Protein AF-A0A9N9NMY7-F1 (afdb_monomer_lite)

pLDDT: mean 80.77, std 15.91, range [33.56, 96.88]

Sequence (101 aa):
MQGYESTSEPDRFPREEFSFLPHVVQLLDKVSSGKNEVEIKNLTKKLKEKFQRCHQILQELPGADLSREEQEELLRTEKELLEQKRAARRKYSELPIMQSE

Organism: NCBI:txid1433469

Radius of gyration: 25.62 Å; chains: 1; bounding box: 66×28×58 Å

Foldseek 3Di:
DDPPPPPPPPPDLPVVLVPCVVLVVVLVVVVVVVPPPVVNVVSVVVSVVSVVVVVVSCVPPPCSVPDPVRVVVVVVVVVVVVVVVVVVVVVVCPDVVNVDD

InterPro domains:
  IPR011425 Mediator of RNA polymerase II transcription subunit 9 [PF07544] (19-94)
  IPR037212 Mediator complex, subunit Med7/Med21-like [SSF140718] (30-88)

Secondary structure (DSSP, 8-state):
--------------GGGG--HHHHHHHHHHHHHT--HHHHHHHHHHHHHHHHHHHHHHHHSTTTTS-HHHHHHHHHHHHHHHHHHHHHHHHHHTSHHHH--

Structure (mmCIF, N/CA/C/O backbone):
data_AF-A0A9N9NMY7-F1
#
_entry.id   AF-A0A9N9NMY7-F1
#
loop_
_atom_site.group_PDB
_atom_site.id
_atom_site.type_symbol
_atom_site.label_atom_id
_atom_site.label_alt_id
_atom_site.label_comp_id
_atom_site.label_asym_id
_atom_site.label_entity_id
_atom_site.label_seq_id
_atom_site.pdbx_PDB_ins_code
_atom_site.Cartn_x
_atom_site.Cartn_y
_atom_site.Cartn_z
_atom_site.occupancy
_atom_site.B_iso_or_equiv
_atom_site.auth_seq_id
_atom_site.auth_comp_id
_atom_site.auth_asym_id
_atom_site.auth_atom_id
_atom_site.pdbx_PDB_model_num
ATOM 1 N N . MET A 1 1 ? 21.865 -19.450 -19.948 1.00 36.62 1 MET A N 1
ATOM 2 C CA . MET A 1 1 ? 21.978 -18.414 -18.903 1.00 36.62 1 MET A CA 1
ATOM 3 C C . MET A 1 1 ? 20.649 -18.330 -18.183 1.00 36.62 1 MET A C 1
ATOM 5 O O . MET A 1 1 ? 19.634 -18.162 -18.845 1.00 36.62 1 MET A O 1
ATOM 9 N N . GLN A 1 2 ? 20.664 -18.547 -16.871 1.00 33.56 2 GLN A N 1
ATOM 10 C CA . GLN A 1 2 ? 19.488 -18.512 -16.005 1.00 33.56 2 GLN A CA 1
ATOM 11 C C . GLN A 1 2 ? 18.858 -17.117 -16.036 1.00 33.56 2 GLN A C 1
ATOM 13 O O . GLN A 1 2 ? 19.504 -16.131 -15.683 1.00 33.56 2 GLN A O 1
ATOM 18 N N . GLY A 1 3 ? 17.612 -17.043 -16.503 1.00 37.50 3 GLY A N 1
ATOM 19 C CA . GLY A 1 3 ? 16.773 -15.872 -16.314 1.00 37.50 3 GLY A CA 1
ATOM 20 C C . GLY A 1 3 ? 16.454 -15.756 -14.832 1.00 37.50 3 GLY A C 1
ATOM 21 O O . GLY A 1 3 ? 15.827 -16.643 -14.264 1.00 37.50 3 GLY A O 1
ATOM 22 N N . TYR A 1 4 ? 16.910 -14.678 -14.203 1.00 41.50 4 TYR A N 1
ATOM 23 C CA . TYR A 1 4 ? 16.400 -14.264 -12.903 1.00 41.50 4 TYR A CA 1
ATOM 24 C C . TYR A 1 4 ? 15.007 -13.667 -13.129 1.00 41.50 4 TYR A C 1
ATOM 26 O O . TYR A 1 4 ? 14.831 -12.450 -13.153 1.00 41.50 4 TYR A O 1
ATOM 34 N N . GLU A 1 5 ? 14.017 -14.523 -13.371 1.00 39.34 5 GLU A N 1
ATOM 35 C CA . GLU A 1 5 ? 12.631 -14.169 -13.093 1.00 39.34 5 GLU A CA 1
ATOM 36 C C . GLU A 1 5 ? 12.520 -14.095 -11.571 1.00 39.34 5 GLU A C 1
ATOM 38 O O . GLU A 1 5 ? 12.296 -15.097 -10.895 1.00 39.34 5 GLU A O 1
ATOM 43 N N . SER A 1 6 ? 12.749 -12.904 -11.010 1.00 38.97 6 SER A N 1
ATOM 44 C CA . SER A 1 6 ? 12.244 -12.593 -9.678 1.00 38.97 6 SER A CA 1
ATOM 45 C C . SER A 1 6 ? 10.726 -12.695 -9.751 1.00 38.97 6 SER A C 1
ATOM 47 O O . SER A 1 6 ? 10.038 -11.727 -10.064 1.00 38.97 6 SER A O 1
ATOM 49 N N . THR A 1 7 ? 10.191 -13.879 -9.469 1.00 38.91 7 THR A N 1
ATOM 50 C CA . THR A 1 7 ? 8.799 -14.075 -9.072 1.00 38.91 7 THR A CA 1
ATOM 51 C C . THR A 1 7 ? 8.632 -13.508 -7.662 1.00 38.91 7 THR A C 1
ATOM 53 O O . THR A 1 7 ? 8.364 -14.232 -6.708 1.00 38.91 7 THR A O 1
ATOM 56 N N . SER A 1 8 ? 8.880 -12.211 -7.490 1.00 43.59 8 SER A N 1
ATOM 57 C CA . SER A 1 8 ? 8.375 -11.484 -6.337 1.00 43.59 8 SER A CA 1
ATOM 58 C C . SER A 1 8 ? 6.884 -11.341 -6.589 1.00 43.59 8 SER A C 1
ATOM 60 O O . SER A 1 8 ? 6.484 -10.572 -7.466 1.00 43.59 8 SER A O 1
ATOM 62 N N . GLU A 1 9 ? 6.076 -12.150 -5.898 1.00 46.25 9 GLU A N 1
ATOM 63 C CA . GLU A 1 9 ? 4.633 -11.932 -5.821 1.00 46.25 9 GLU A CA 1
ATOM 64 C C . GLU A 1 9 ? 4.396 -10.430 -5.609 1.00 46.25 9 GLU A C 1
ATOM 66 O O . GLU A 1 9 ? 5.064 -9.839 -4.754 1.00 46.25 9 GLU A O 1
ATOM 71 N N . PRO A 1 10 ? 3.536 -9.777 -6.414 1.00 50.66 10 PRO A N 1
ATOM 72 C CA . PRO A 1 10 ? 3.278 -8.361 -6.232 1.00 50.66 10 PRO A CA 1
ATOM 73 C C . PRO A 1 10 ? 2.772 -8.190 -4.808 1.00 50.66 10 PRO A C 1
ATOM 75 O O . PRO A 1 10 ? 1.794 -8.840 -4.435 1.00 50.66 10 PRO A O 1
ATOM 78 N N . ASP A 1 11 ? 3.480 -7.368 -4.037 1.00 56.59 11 ASP A N 1
ATOM 79 C CA . ASP A 1 11 ? 3.189 -7.023 -2.652 1.00 56.59 11 ASP A CA 1
ATOM 80 C C . ASP A 1 11 ? 1.682 -6.760 -2.517 1.00 56.59 11 ASP A C 1
ATOM 82 O O . ASP A 1 11 ? 1.133 -5.774 -3.027 1.00 56.59 11 ASP A O 1
ATOM 86 N N . ARG A 1 12 ? 0.951 -7.770 -2.033 1.00 65.88 12 ARG A N 1
ATOM 87 C CA . ARG A 1 12 ? -0.486 -7.864 -2.292 1.00 65.88 12 ARG A CA 1
ATOM 88 C C . ARG A 1 12 ? -1.174 -6.889 -1.357 1.00 65.88 12 ARG A C 1
ATOM 90 O O . ARG A 1 12 ? -1.207 -7.125 -0.155 1.00 65.88 12 ARG A O 1
ATOM 97 N N . PHE A 1 13 ? -1.761 -5.831 -1.921 1.00 75.19 13 PHE A N 1
ATOM 98 C CA . PHE A 1 13 ? -2.468 -4.798 -1.160 1.00 75.19 13 PHE A CA 1
ATOM 99 C C . PHE A 1 13 ? -3.368 -5.417 -0.066 1.00 75.19 13 PHE A C 1
ATOM 101 O O . PHE A 1 13 ? -4.285 -6.187 -0.400 1.00 75.19 13 PHE A O 1
ATOM 108 N N . PRO A 1 14 ? -3.131 -5.111 1.225 1.00 77.56 14 PRO A N 1
ATOM 109 C CA . PRO A 1 14 ? -3.750 -5.817 2.343 1.00 77.56 14 PRO A CA 1
ATOM 110 C C . PRO A 1 14 ? -5.194 -5.341 2.573 1.00 77.56 14 PRO A C 1
ATOM 112 O O . PRO A 1 14 ? -5.487 -4.611 3.518 1.00 77.56 14 PRO A O 1
ATOM 115 N N . ARG A 1 15 ? -6.129 -5.777 1.714 1.00 78.44 15 ARG A N 1
ATOM 116 C CA . ARG A 1 15 ? -7.563 -5.404 1.777 1.00 78.44 15 ARG A CA 1
ATOM 117 C C . ARG A 1 15 ? -8.205 -5.694 3.132 1.00 78.44 15 ARG A C 1
ATOM 119 O O . ARG A 1 15 ? -9.088 -4.953 3.553 1.00 78.44 15 ARG A O 1
ATOM 126 N N . GLU A 1 16 ? -7.746 -6.738 3.816 1.00 81.12 16 GLU A N 1
ATOM 127 C CA . GLU A 1 16 ? -8.271 -7.146 5.121 1.00 81.12 16 GLU A CA 1
ATOM 128 C C . GLU A 1 16 ? -8.069 -6.073 6.205 1.00 81.12 16 GLU A C 1
ATOM 130 O O . GLU A 1 16 ? -8.890 -5.955 7.120 1.00 81.12 16 GLU A O 1
ATOM 135 N N . GLU A 1 17 ? -7.035 -5.230 6.082 1.00 76.81 17 GLU A N 1
ATOM 136 C CA . GLU A 1 17 ? -6.793 -4.109 7.003 1.00 76.81 17 GLU A CA 1
ATOM 137 C C . GLU A 1 17 ? -7.885 -3.030 6.886 1.00 76.81 17 GLU A C 1
ATOM 139 O O . GLU A 1 17 ? -8.218 -2.390 7.883 1.00 76.81 17 GLU A O 1
ATOM 144 N N . PHE A 1 18 ? -8.533 -2.916 5.718 1.00 81.00 18 PHE A N 1
ATOM 145 C CA . PHE A 1 18 ? -9.605 -1.954 5.429 1.00 81.00 18 PHE A CA 1
ATOM 146 C C . PHE A 1 18 ? -11.007 -2.461 5.830 1.00 81.00 18 PHE A C 1
ATOM 148 O O . PHE A 1 18 ? -12.025 -1.842 5.509 1.00 81.00 18 PHE A O 1
ATOM 155 N N . SER A 1 19 ? -11.092 -3.581 6.558 1.00 84.81 19 SER A N 1
ATOM 156 C CA . SER A 1 19 ? -12.353 -4.117 7.084 1.00 84.81 19 SER A CA 1
ATOM 157 C C . SER A 1 19 ? -12.729 -3.486 8.440 1.00 84.81 19 SER A C 1
ATOM 159 O O . SER A 1 19 ? -12.288 -3.901 9.519 1.00 84.81 19 SER A O 1
ATOM 161 N N . PHE A 1 20 ? -13.587 -2.460 8.405 1.00 85.56 20 PHE A N 1
ATOM 162 C CA . PHE A 1 20 ? -13.981 -1.706 9.609 1.00 85.56 20 PHE A CA 1
ATOM 163 C C . PHE A 1 20 ? -15.362 -2.069 10.159 1.00 85.56 20 PHE A C 1
ATOM 165 O O . PHE A 1 20 ? -15.553 -2.052 11.374 1.00 85.56 20 PHE A O 1
ATOM 172 N N . LEU A 1 21 ? -16.314 -2.441 9.295 1.00 84.75 21 LEU A N 1
ATOM 173 C CA . LEU A 1 21 ? -17.716 -2.664 9.679 1.00 84.75 21 LEU A CA 1
ATOM 174 C C . LEU A 1 21 ? -17.897 -3.623 10.872 1.00 84.75 21 LEU A C 1
ATOM 176 O O . LEU A 1 21 ? -18.610 -3.248 11.802 1.00 84.75 21 LEU A O 1
ATOM 180 N N . PRO A 1 22 ? -17.216 -4.786 10.948 1.00 86.06 22 PRO A N 1
ATOM 181 C CA . PRO A 1 22 ? -17.363 -5.683 12.098 1.00 86.06 22 PRO A CA 1
ATOM 182 C C . PRO A 1 22 ? -16.927 -5.048 13.426 1.00 86.06 22 PRO A C 1
ATOM 184 O O . PRO A 1 22 ? -17.510 -5.329 14.469 1.00 86.06 22 PRO A O 1
ATOM 187 N N . HIS A 1 23 ? -15.921 -4.171 13.392 1.00 84.81 23 HIS A N 1
ATOM 188 C CA . HIS A 1 23 ? -15.386 -3.494 14.576 1.00 84.81 23 HIS A CA 1
ATOM 189 C C . HIS A 1 23 ? -16.331 -2.380 15.042 1.00 84.81 23 HIS A C 1
ATOM 191 O O . HIS A 1 23 ? -16.504 -2.177 16.241 1.00 84.81 23 HIS A O 1
ATOM 197 N N . VAL A 1 24 ? -16.973 -1.689 14.094 1.00 86.75 24 VAL A N 1
ATOM 198 C CA . VAL A 1 24 ? -17.987 -0.663 14.378 1.00 86.75 24 VAL A CA 1
ATOM 199 C C . VAL A 1 24 ? -19.243 -1.293 14.976 1.00 86.75 24 VAL A C 1
ATOM 201 O O . VAL A 1 24 ? -19.738 -0.796 15.981 1.00 86.75 24 VAL A O 1
ATOM 204 N N . VAL A 1 25 ? -19.721 -2.412 14.423 1.00 87.06 25 VAL A N 1
ATOM 205 C CA . VAL A 1 25 ? -20.884 -3.139 14.965 1.00 87.06 25 VAL A CA 1
ATOM 206 C C . VAL A 1 25 ? -20.618 -3.605 16.398 1.00 87.06 25 VAL A C 1
ATOM 208 O O . VAL A 1 25 ? -21.412 -3.316 17.286 1.00 87.06 25 VAL A O 1
ATOM 211 N N . GLN A 1 26 ? -19.452 -4.207 16.663 1.00 86.25 26 GLN A N 1
ATOM 212 C CA . GLN A 1 26 ? -19.059 -4.603 18.024 1.00 86.25 26 GLN A CA 1
ATOM 213 C C . GLN A 1 26 ? -19.011 -3.418 19.001 1.00 86.25 26 GLN A C 1
ATOM 215 O O . GLN A 1 26 ? -19.393 -3.555 20.163 1.00 86.25 26 GLN A O 1
ATOM 220 N N . LEU A 1 27 ? -18.547 -2.249 18.546 1.00 86.19 27 LEU A N 1
ATOM 221 C CA . LEU A 1 27 ? -18.545 -1.035 19.360 1.00 86.19 27 LEU A CA 1
ATOM 222 C C . LEU A 1 27 ? -19.977 -0.573 19.670 1.00 86.19 27 LEU A C 1
ATOM 224 O O . LEU A 1 27 ? -20.271 -0.264 20.822 1.00 86.19 27 LEU A O 1
ATOM 228 N N . LEU A 1 28 ? -20.863 -0.549 18.670 1.00 86.19 28 LEU A N 1
ATOM 229 C CA . LEU A 1 28 ? -22.266 -0.146 18.825 1.00 86.19 28 LEU A CA 1
ATOM 230 C C . LEU A 1 28 ? -23.035 -1.086 19.765 1.00 86.19 28 LEU A C 1
ATOM 232 O O . LEU A 1 28 ? -23.790 -0.613 20.616 1.00 86.19 28 LEU A O 1
ATOM 236 N N . ASP A 1 29 ? -22.790 -2.394 19.689 1.00 86.38 29 ASP A N 1
ATOM 237 C CA . ASP A 1 29 ? -23.372 -3.381 20.607 1.00 86.38 29 ASP A CA 1
ATOM 238 C C . ASP A 1 29 ? -22.908 -3.144 22.051 1.00 86.38 29 ASP A C 1
ATOM 240 O O . ASP A 1 29 ? -23.700 -3.169 22.995 1.00 86.38 29 ASP A O 1
ATOM 244 N N . LYS A 1 30 ? -21.624 -2.833 22.249 1.00 82.75 30 LYS A N 1
ATOM 245 C CA . LYS A 1 30 ? -21.084 -2.537 23.584 1.00 82.75 30 LYS A CA 1
ATOM 246 C C . LYS A 1 30 ? -21.613 -1.218 24.140 1.00 82.75 30 LYS A C 1
ATOM 248 O O . LYS A 1 30 ? -22.001 -1.176 25.307 1.00 82.75 30 LYS A O 1
ATOM 253 N N . VAL A 1 31 ? -21.701 -0.181 23.308 1.00 83.69 31 VAL A N 1
ATOM 254 C CA . VAL A 1 31 ? -22.285 1.119 23.674 1.00 83.69 31 VAL A CA 1
ATOM 255 C C . VAL A 1 31 ? -23.764 0.975 24.035 1.00 83.69 31 VAL A C 1
ATOM 257 O O . VAL A 1 31 ? -24.181 1.488 25.071 1.00 83.69 31 VAL A O 1
ATOM 260 N N . SER A 1 32 ? -24.546 0.237 23.241 1.00 83.56 32 SER A N 1
ATOM 261 C CA . SER A 1 32 ? -25.974 0.014 23.512 1.00 83.56 32 SER A CA 1
ATOM 262 C C . SER A 1 32 ? -26.219 -0.823 24.774 1.00 83.56 32 SER A C 1
ATOM 264 O O . SER A 1 32 ? -27.181 -0.572 25.496 1.00 83.56 32 SER A O 1
ATOM 266 N N . SER A 1 33 ? -25.317 -1.757 25.102 1.00 82.94 33 SER A N 1
ATOM 267 C CA . SER A 1 33 ? -25.385 -2.552 26.337 1.00 82.94 33 SER A CA 1
ATOM 268 C C . SER A 1 33 ? -25.050 -1.769 27.619 1.00 82.94 33 SER A C 1
ATOM 270 O O . SER A 1 33 ? -25.316 -2.258 28.720 1.00 82.94 33 SER A O 1
ATOM 272 N N . GLY A 1 34 ? -24.461 -0.568 27.499 1.00 67.56 34 GLY A N 1
ATOM 273 C CA . GLY A 1 34 ? -24.211 0.369 28.604 1.00 67.56 34 GLY A CA 1
ATOM 274 C C . GLY A 1 34 ? -23.248 -0.114 29.700 1.00 67.56 34 GLY A C 1
ATOM 275 O O . GLY A 1 34 ? -23.130 0.537 30.737 1.00 67.56 34 GLY A O 1
ATOM 276 N N . LYS A 1 35 ? -22.562 -1.249 29.511 1.00 68.69 35 LYS A N 1
ATOM 277 C CA . LYS A 1 35 ? -21.647 -1.853 30.495 1.00 68.69 35 LYS A CA 1
ATOM 278 C C . LYS A 1 35 ? -20.217 -1.881 29.942 1.00 68.69 35 LYS A C 1
ATOM 280 O O . LYS A 1 35 ? -20.017 -2.146 28.764 1.00 68.69 35 LYS A O 1
ATOM 285 N N . ASN A 1 36 ? -19.229 -1.640 30.811 1.00 76.25 36 ASN A N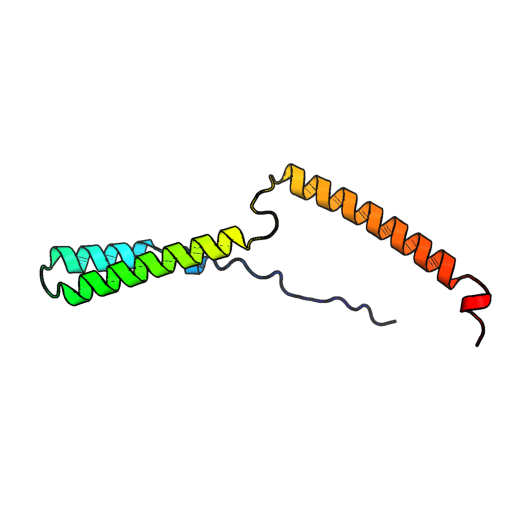 1
ATOM 286 C CA . ASN A 1 36 ? -17.786 -1.563 30.514 1.00 76.25 36 ASN A CA 1
ATOM 287 C C . ASN A 1 36 ? -17.323 -0.373 29.646 1.00 76.25 36 ASN A C 1
ATOM 289 O O . ASN A 1 36 ? -16.808 -0.538 28.541 1.00 76.25 36 ASN A O 1
ATOM 293 N N . GLU A 1 37 ? -17.356 0.837 30.210 1.00 82.94 37 GLU A N 1
ATOM 294 C CA . GLU A 1 37 ? -16.756 2.043 29.606 1.00 82.94 37 GLU A CA 1
ATOM 295 C C . GLU A 1 37 ? -15.272 1.854 29.217 1.00 82.94 37 GLU A C 1
ATOM 297 O O . GLU A 1 37 ? -14.813 2.348 28.187 1.00 82.94 37 GLU A O 1
ATOM 302 N N . VAL A 1 38 ? -14.521 1.080 30.008 1.00 85.94 38 VAL A N 1
ATOM 303 C CA . VAL A 1 38 ? -13.116 0.734 29.731 1.00 85.94 38 VAL A CA 1
ATOM 304 C C . VAL A 1 38 ? -12.981 -0.089 28.444 1.00 85.94 38 VAL A C 1
ATOM 306 O O . VAL A 1 38 ? -12.079 0.146 27.642 1.00 85.94 38 VAL A O 1
ATOM 309 N N . GLU A 1 39 ? -13.893 -1.034 28.213 1.00 84.75 39 GLU A N 1
ATOM 310 C CA . GLU A 1 39 ? -13.887 -1.888 27.022 1.00 84.75 39 GLU A CA 1
ATOM 31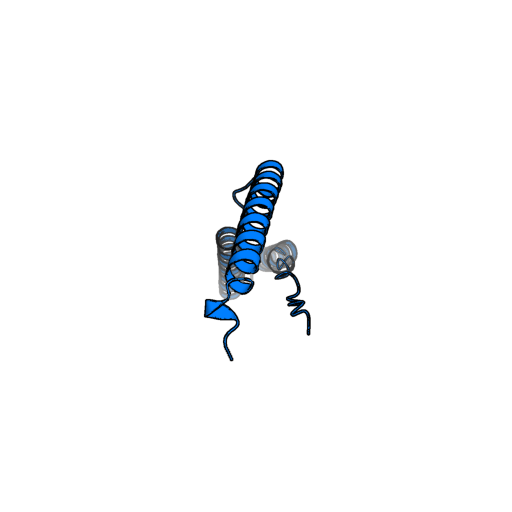1 C C . GLU A 1 39 ? -14.254 -1.081 25.768 1.00 84.75 39 GLU A C 1
ATOM 313 O O . GLU A 1 39 ? -13.586 -1.204 24.743 1.00 84.75 39 GLU A O 1
ATOM 318 N N . ILE A 1 40 ? -15.228 -0.171 25.878 1.00 85.81 40 ILE A N 1
ATOM 319 C CA . ILE A 1 40 ? -15.610 0.763 24.806 1.00 85.81 40 ILE A CA 1
ATOM 320 C C . ILE A 1 40 ? -14.433 1.676 24.432 1.00 85.81 40 ILE A C 1
ATOM 322 O O . ILE A 1 40 ? -14.117 1.827 23.247 1.00 85.81 40 ILE A O 1
ATOM 326 N N . LYS A 1 41 ? -13.732 2.248 25.422 1.00 87.44 41 LYS A N 1
ATOM 327 C CA . LYS A 1 41 ? -12.521 3.059 25.188 1.00 87.44 41 LYS A CA 1
ATOM 328 C C . LYS A 1 41 ? -11.433 2.254 24.475 1.00 87.44 41 LYS A C 1
ATOM 330 O O . LYS A 1 41 ? -10.844 2.750 23.515 1.00 87.44 41 LYS A O 1
ATOM 335 N N . ASN A 1 42 ? -11.207 1.005 24.882 1.00 88.62 42 ASN A N 1
ATOM 336 C CA . ASN A 1 42 ? -10.216 0.128 24.254 1.00 88.62 42 ASN A CA 1
ATOM 337 C C . ASN A 1 42 ? -10.578 -0.234 22.806 1.00 88.62 42 ASN A C 1
ATOM 339 O O . ASN A 1 42 ? -9.713 -0.183 21.932 1.00 88.62 42 ASN A O 1
ATOM 343 N N . LEU A 1 43 ? -11.842 -0.564 22.528 1.00 87.06 43 LEU A N 1
ATOM 344 C CA . LEU A 1 43 ? -12.320 -0.849 21.170 1.00 87.06 43 LEU A CA 1
ATOM 345 C C . LEU A 1 43 ? -12.218 0.384 20.263 1.00 87.06 43 LEU A C 1
ATOM 347 O O . LEU A 1 43 ? -11.764 0.279 19.125 1.00 87.06 43 LEU A O 1
ATOM 351 N N . THR A 1 44 ? -12.548 1.562 20.794 1.00 87.88 44 THR A N 1
ATOM 352 C CA . THR A 1 44 ? -12.415 2.840 20.076 1.00 87.88 44 THR A CA 1
ATOM 353 C C . THR A 1 44 ? -10.951 3.143 19.751 1.00 87.88 44 THR A C 1
ATOM 355 O O . THR A 1 44 ? -10.629 3.540 18.630 1.00 87.88 44 THR A O 1
ATOM 358 N N . LYS A 1 45 ? -10.041 2.914 20.709 1.00 90.81 45 LYS A N 1
ATOM 359 C CA . LYS A 1 45 ? -8.597 3.080 20.506 1.00 90.81 45 LYS A CA 1
ATOM 360 C C . LYS A 1 45 ? -8.077 2.154 19.404 1.00 90.81 45 LYS A C 1
ATOM 362 O O . LYS A 1 45 ? -7.424 2.636 18.485 1.00 90.81 45 LYS A O 1
ATOM 367 N N . LYS A 1 46 ? -8.435 0.866 19.444 1.00 88.06 46 LYS A N 1
ATOM 368 C CA . LYS A 1 46 ? -8.061 -0.114 18.408 1.00 88.06 46 LYS A CA 1
ATOM 369 C C . LYS A 1 46 ? -8.572 0.278 17.023 1.00 88.06 46 LYS A C 1
ATOM 371 O O . LYS A 1 46 ? -7.850 0.143 16.041 1.00 88.06 46 LYS A O 1
ATOM 376 N N . LEU A 1 47 ? -9.802 0.787 16.935 1.00 88.50 47 LEU A N 1
ATOM 377 C CA . LEU A 1 47 ? -10.362 1.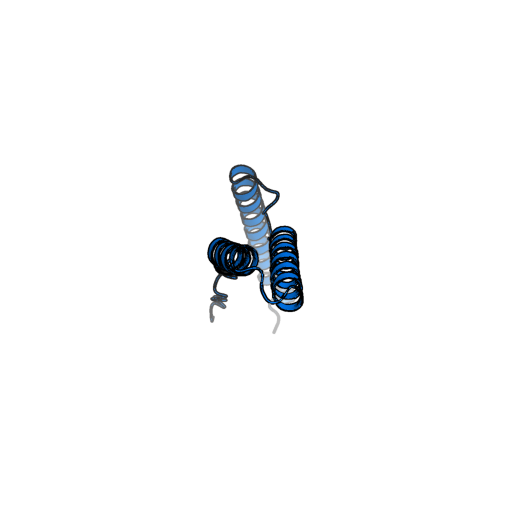261 15.670 1.00 88.50 47 LEU A CA 1
ATOM 378 C C . LEU A 1 47 ? -9.553 2.443 15.114 1.00 88.50 47 LEU A C 1
ATOM 380 O O . LEU A 1 47 ? -9.215 2.454 13.932 1.00 88.50 47 LEU A O 1
ATOM 384 N N . LYS A 1 48 ? -9.185 3.402 15.973 1.00 89.88 48 LYS A N 1
ATOM 385 C CA . LYS A 1 48 ? -8.339 4.545 15.598 1.00 89.88 48 LYS A CA 1
ATOM 386 C C . LYS A 1 48 ? -6.949 4.109 15.125 1.00 89.88 48 LYS A C 1
ATOM 388 O O . LYS A 1 48 ? -6.481 4.609 14.107 1.00 89.88 48 LYS A O 1
ATOM 393 N N . GLU A 1 49 ? -6.319 3.170 15.827 1.00 91.19 49 GLU A N 1
ATOM 394 C CA . GLU A 1 49 ? -5.025 2.589 15.434 1.00 91.19 49 GLU A CA 1
ATOM 395 C C . GLU A 1 49 ? -5.117 1.914 14.054 1.00 91.19 49 GLU A C 1
ATOM 397 O O . GLU A 1 49 ? -4.258 2.126 13.200 1.00 91.19 49 GLU A O 1
ATOM 402 N N . LYS A 1 50 ? -6.208 1.185 13.781 1.00 88.69 50 LYS A N 1
ATOM 403 C CA . LYS A 1 50 ? -6.468 0.586 12.462 1.00 88.69 50 LYS A CA 1
ATOM 404 C C . LYS A 1 50 ? -6.597 1.626 11.345 1.00 88.69 50 LYS A C 1
ATOM 406 O O . LYS A 1 50 ? -6.026 1.440 10.273 1.00 88.69 50 LYS A O 1
ATOM 411 N N . PHE A 1 51 ? -7.306 2.730 11.589 1.00 89.06 51 PHE A N 1
ATOM 412 C CA . PHE A 1 51 ? -7.394 3.831 10.623 1.00 89.06 51 PHE A CA 1
ATOM 413 C C . PHE A 1 51 ? -6.029 4.463 10.342 1.00 89.06 51 PHE A C 1
ATOM 415 O O . PHE A 1 51 ? -5.706 4.727 9.186 1.00 89.06 51 PHE A O 1
ATOM 422 N N . GLN A 1 52 ? -5.215 4.669 11.381 1.00 89.75 52 GLN A N 1
ATOM 423 C CA . GLN A 1 52 ? -3.856 5.192 11.223 1.00 89.75 52 GLN A CA 1
ATOM 424 C C . GLN A 1 52 ? -2.988 4.252 10.385 1.00 89.75 52 GLN A C 1
ATOM 426 O O . GLN A 1 52 ? -2.300 4.712 9.477 1.00 89.75 52 GLN A O 1
ATOM 431 N N . ARG A 1 53 ? -3.079 2.941 10.624 1.00 87.75 53 ARG A N 1
ATOM 432 C CA . ARG A 1 53 ? -2.359 1.936 9.836 1.00 87.75 53 ARG A CA 1
ATOM 433 C C . ARG A 1 53 ? -2.795 1.919 8.372 1.00 87.75 53 ARG A C 1
ATOM 435 O O . ARG A 1 53 ? -1.950 1.889 7.489 1.00 87.75 53 ARG A O 1
ATOM 442 N N . CYS A 1 54 ? -4.096 2.001 8.097 1.00 87.12 54 CYS A N 1
ATOM 443 C CA . CYS A 1 54 ? -4.598 2.088 6.722 1.00 87.12 54 CYS A CA 1
ATOM 444 C C . CYS A 1 54 ? -4.123 3.360 6.017 1.00 87.12 54 CYS A C 1
ATOM 446 O O . CYS A 1 54 ? -3.769 3.317 4.844 1.00 87.12 54 CYS A O 1
ATOM 448 N N . HIS A 1 55 ? -4.079 4.485 6.732 1.00 86.38 55 HIS A N 1
ATOM 449 C CA . HIS A 1 55 ? -3.534 5.722 6.190 1.00 86.38 55 HIS A CA 1
ATOM 450 C C . HIS A 1 55 ? -2.043 5.590 5.852 1.00 86.38 55 HIS A C 1
ATOM 452 O O . HIS A 1 55 ? -1.646 5.989 4.765 1.00 86.38 55 HIS A O 1
ATOM 458 N N . GLN A 1 56 ? -1.241 4.970 6.723 1.00 87.44 56 GLN A N 1
ATOM 459 C CA . GLN A 1 56 ? 0.172 4.675 6.442 1.00 87.44 56 GLN A CA 1
ATOM 460 C C . GLN A 1 56 ? 0.333 3.788 5.203 1.00 87.44 56 GLN A C 1
ATOM 462 O O . GLN A 1 56 ? 1.100 4.134 4.314 1.00 87.44 56 GLN A O 1
ATOM 467 N N . ILE A 1 57 ? -0.461 2.717 5.090 1.00 86.12 57 ILE A N 1
ATOM 468 C CA . ILE A 1 57 ? -0.458 1.836 3.911 1.00 86.12 57 ILE A CA 1
ATOM 469 C C . ILE A 1 57 ? -0.758 2.626 2.632 1.00 86.12 57 ILE A C 1
ATOM 471 O O . ILE A 1 57 ? -0.135 2.380 1.608 1.00 86.12 57 ILE A O 1
ATOM 475 N N . LEU A 1 58 ? -1.696 3.577 2.674 1.00 83.31 58 LEU A N 1
ATOM 476 C CA . LEU A 1 58 ? -2.005 4.422 1.517 1.00 83.31 58 LEU A CA 1
ATOM 477 C C . LEU A 1 58 ? -0.875 5.403 1.180 1.00 83.31 58 LEU A C 1
ATOM 479 O O . LEU A 1 58 ? -0.644 5.648 0.004 1.00 83.31 58 LEU A O 1
ATOM 483 N N . GLN A 1 59 ? -0.183 5.955 2.179 1.00 85.00 59 GLN A N 1
ATOM 484 C CA . GLN A 1 59 ? 0.963 6.850 1.964 1.00 85.00 59 GLN A CA 1
ATOM 485 C C . GLN A 1 59 ? 2.185 6.117 1.396 1.00 85.00 59 GLN A C 1
ATOM 487 O O . GLN A 1 59 ? 2.968 6.701 0.657 1.00 85.00 59 GLN A O 1
ATOM 492 N N . GLU A 1 60 ? 2.350 4.842 1.740 1.00 84.69 60 GLU A N 1
ATOM 493 C CA . GLU A 1 60 ? 3.447 4.003 1.252 1.00 84.69 60 GLU A CA 1
ATOM 494 C C . GLU A 1 60 ? 3.117 3.302 -0.073 1.00 84.69 60 GLU A C 1
ATOM 496 O O . GLU A 1 60 ? 4.002 2.697 -0.675 1.00 84.69 60 GLU A O 1
ATOM 501 N N . LEU A 1 61 ? 1.864 3.371 -0.544 1.00 83.44 61 LEU A N 1
ATOM 502 C CA . LEU A 1 61 ? 1.426 2.680 -1.752 1.00 83.44 61 LEU A CA 1
ATOM 503 C C . LEU A 1 61 ? 2.021 3.368 -2.997 1.00 83.44 61 LEU A C 1
ATOM 505 O O . LEU A 1 61 ? 1.609 4.479 -3.348 1.00 83.44 61 LEU A O 1
ATOM 509 N N . PRO A 1 62 ?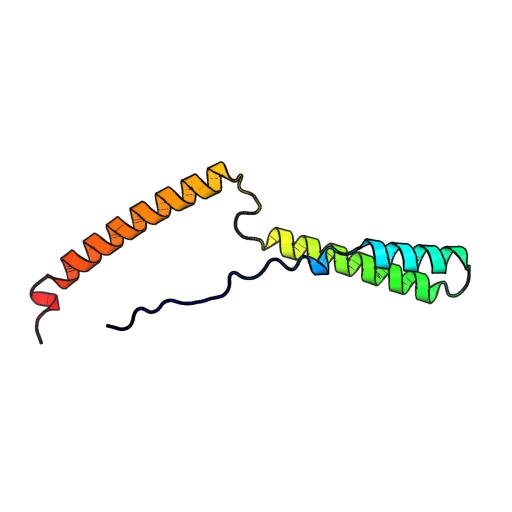 2.965 2.726 -3.712 1.00 79.75 62 PRO A N 1
ATOM 510 C CA . PRO A 1 62 ? 3.617 3.347 -4.855 1.00 79.75 62 PRO A CA 1
ATOM 511 C C . PRO A 1 62 ? 2.610 3.594 -5.979 1.00 79.75 62 PRO A C 1
ATOM 513 O O . PRO A 1 62 ? 1.851 2.705 -6.365 1.00 79.75 62 PRO A O 1
ATOM 516 N N . GLY A 1 63 ? 2.617 4.812 -6.518 1.00 81.38 63 GLY A N 1
ATOM 517 C CA . GLY A 1 63 ? 1.715 5.209 -7.599 1.00 81.38 63 GLY A CA 1
ATOM 518 C C . GLY A 1 63 ? 0.270 5.466 -7.165 1.00 81.38 63 GLY A C 1
ATOM 519 O O . GLY A 1 63 ? -0.566 5.692 -8.034 1.00 81.38 63 GLY A O 1
ATOM 520 N N . ALA A 1 64 ? -0.038 5.476 -5.861 1.00 81.00 64 ALA A N 1
ATOM 521 C CA . ALA A 1 64 ? -1.373 5.824 -5.363 1.00 81.00 64 ALA A CA 1
ATOM 522 C C . ALA A 1 64 ? -1.800 7.255 -5.723 1.00 81.00 64 ALA A C 1
ATOM 524 O O . ALA A 1 64 ? -2.987 7.508 -5.916 1.00 81.00 64 ALA A O 1
ATOM 525 N N . ASP A 1 65 ? -0.829 8.162 -5.854 1.00 85.56 65 ASP A N 1
ATOM 526 C CA . ASP A 1 65 ? -1.049 9.556 -6.247 1.00 85.56 65 ASP A CA 1
ATOM 527 C C . ASP A 1 65 ? -1.251 9.733 -7.760 1.00 85.56 65 ASP A C 1
ATOM 529 O O . ASP A 1 65 ? -1.607 10.820 -8.210 1.00 85.56 65 ASP A O 1
ATOM 533 N N . LEU A 1 66 ? -1.010 8.683 -8.552 1.00 87.38 66 LEU A N 1
ATOM 534 C CA . LEU A 1 66 ? -1.071 8.731 -10.009 1.00 87.38 66 LEU A CA 1
ATOM 535 C C . LEU A 1 66 ? -2.388 8.151 -10.515 1.00 87.38 66 LEU A C 1
ATOM 537 O O . LEU A 1 66 ? -2.815 7.063 -10.112 1.00 87.38 66 LEU A O 1
ATOM 541 N N . SER A 1 67 ? -2.987 8.834 -11.484 1.00 91.38 67 SER A N 1
ATOM 542 C CA . SER A 1 67 ? -4.049 8.264 -12.302 1.00 91.38 67 SER A CA 1
ATOM 543 C C . SER A 1 67 ? -3.535 7.065 -13.101 1.00 91.38 67 SER A C 1
ATOM 545 O O . SER A 1 67 ? -2.340 6.892 -13.347 1.00 91.38 67 SER A O 1
ATOM 547 N N . ARG A 1 68 ? -4.464 6.226 -13.560 1.00 90.38 68 ARG A N 1
ATOM 548 C CA . ARG A 1 68 ? -4.129 5.078 -14.406 1.00 90.38 68 ARG A CA 1
ATOM 549 C C . ARG A 1 68 ? -3.363 5.492 -15.668 1.00 90.38 68 ARG A C 1
ATOM 551 O O . ARG A 1 68 ? -2.418 4.815 -16.052 1.00 90.38 68 ARG A O 1
ATOM 558 N N . GLU A 1 69 ? -3.775 6.587 -16.296 1.00 94.31 69 GLU A N 1
ATOM 559 C CA . GLU A 1 69 ? -3.162 7.106 -17.522 1.00 94.31 69 GLU A CA 1
ATOM 560 C C . GLU A 1 69 ? -1.711 7.537 -17.269 1.00 94.31 69 GLU A C 1
ATOM 562 O O . GLU A 1 69 ? -0.816 7.173 -18.030 1.00 94.31 69 GLU A O 1
ATOM 567 N N . GLU A 1 70 ? -1.450 8.218 -16.150 1.00 92.56 70 GLU A N 1
ATOM 568 C CA . GLU A 1 70 ? -0.094 8.596 -15.731 1.00 92.56 70 GLU A CA 1
ATOM 569 C C . GLU A 1 70 ? 0.778 7.375 -15.415 1.00 92.56 70 GLU A C 1
ATOM 571 O O . GLU A 1 70 ? 1.955 7.345 -15.777 1.00 92.56 70 GLU A O 1
ATOM 576 N N . GLN A 1 71 ? 0.212 6.339 -14.786 1.00 92.50 71 GLN A N 1
ATOM 577 C CA . GLN A 1 71 ? 0.931 5.085 -14.535 1.00 92.50 71 GLN A CA 1
ATOM 578 C C . GLN A 1 71 ? 1.300 4.368 -15.842 1.00 92.50 71 GLN A C 1
ATOM 580 O O . GLN A 1 71 ? 2.413 3.855 -15.973 1.00 92.50 71 GLN A O 1
ATOM 585 N N . GLU A 1 72 ? 0.388 4.331 -16.817 1.00 93.94 72 GLU A N 1
ATOM 586 C CA . GLU A 1 72 ? 0.626 3.721 -18.130 1.00 93.94 72 GLU A CA 1
ATOM 587 C C . GLU A 1 72 ? 1.693 4.495 -18.929 1.00 93.94 72 GLU A C 1
ATOM 589 O O . GLU A 1 72 ? 2.575 3.882 -19.541 1.00 93.94 72 GLU A O 1
ATOM 594 N N . GLU A 1 73 ? 1.668 5.827 -18.872 1.00 95.50 73 GLU A N 1
ATOM 595 C CA . GLU A 1 73 ? 2.663 6.703 -19.499 1.00 95.50 73 GLU A CA 1
ATOM 596 C C . GLU A 1 73 ? 4.059 6.539 -18.875 1.00 95.50 73 GLU A C 1
ATOM 598 O O . GLU A 1 73 ? 5.054 6.361 -19.589 1.00 95.50 73 GLU A O 1
ATOM 603 N N . LEU A 1 74 ? 4.135 6.521 -17.540 1.00 94.06 74 LEU A N 1
ATOM 604 C CA . LEU A 1 74 ? 5.380 6.284 -16.810 1.00 94.06 74 LEU A CA 1
ATOM 605 C C . LEU A 1 74 ? 5.955 4.905 -17.151 1.00 94.06 74 LEU A C 1
ATOM 607 O O . LEU A 1 74 ? 7.14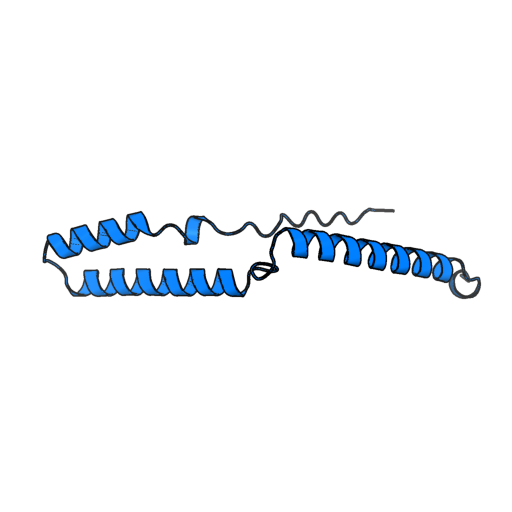5 4.776 -17.444 1.00 94.06 74 LEU A O 1
ATOM 611 N N . LEU A 1 75 ? 5.102 3.877 -17.191 1.00 93.69 75 LEU A N 1
ATOM 612 C CA . LEU A 1 75 ? 5.502 2.525 -17.571 1.00 93.69 75 LEU A CA 1
ATOM 613 C C . LEU A 1 75 ? 6.070 2.474 -18.993 1.00 93.69 75 LEU A C 1
ATOM 615 O O . LEU A 1 75 ? 7.043 1.753 -19.234 1.00 93.69 75 LEU A O 1
ATOM 619 N N . ARG A 1 76 ? 5.472 3.203 -19.943 1.00 96.56 76 ARG A N 1
ATOM 620 C CA . ARG A 1 76 ? 5.978 3.278 -21.321 1.00 96.56 76 ARG A CA 1
ATOM 621 C C . ARG A 1 76 ? 7.364 3.918 -21.353 1.00 96.56 76 ARG A C 1
ATOM 623 O O . ARG A 1 76 ? 8.291 3.322 -21.900 1.00 96.56 76 ARG A O 1
ATOM 630 N N . THR A 1 77 ? 7.513 5.066 -20.699 1.00 96.00 77 THR A N 1
ATOM 631 C CA . THR A 1 77 ? 8.769 5.827 -20.646 1.00 96.00 77 THR A CA 1
ATOM 632 C C . THR A 1 77 ? 9.906 5.013 -20.022 1.00 96.00 77 THR A C 1
ATOM 634 O O . THR A 1 77 ? 10.997 4.912 -20.586 1.00 96.00 77 THR A O 1
ATOM 637 N N . GLU A 1 78 ? 9.648 4.353 -18.891 1.00 95.56 78 GLU A N 1
ATOM 638 C CA . GLU A 1 78 ? 10.648 3.522 -18.212 1.00 95.56 78 GLU A CA 1
ATOM 639 C C . GLU A 1 78 ? 11.057 2.298 -19.044 1.00 95.56 78 GLU A C 1
ATOM 641 O O . GLU A 1 78 ? 12.231 1.917 -19.067 1.00 95.56 78 GLU A O 1
ATOM 646 N N . LYS A 1 79 ? 10.120 1.696 -19.789 1.00 96.50 79 LYS A N 1
ATOM 647 C CA . LYS A 1 79 ? 10.433 0.594 -20.715 1.00 96.50 79 LYS A CA 1
ATOM 648 C C . LYS A 1 79 ? 11.337 1.045 -21.859 1.00 96.50 79 LYS A C 1
ATOM 650 O O . LYS A 1 79 ? 12.289 0.335 -22.185 1.00 96.50 79 LYS A O 1
ATOM 655 N N . GLU A 1 80 ? 11.074 2.207 -22.446 1.00 96.88 80 GLU A N 1
ATOM 656 C CA . GLU A 1 80 ? 11.921 2.771 -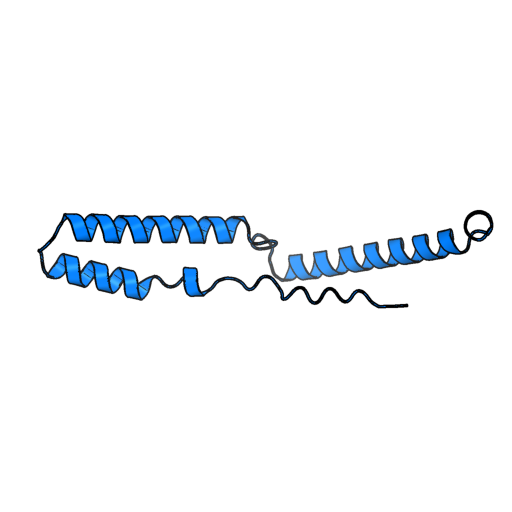23.502 1.00 96.88 80 GLU A CA 1
ATOM 657 C C . GLU A 1 80 ? 13.339 3.049 -22.987 1.00 96.88 80 GLU A C 1
ATOM 659 O O . GLU A 1 80 ? 14.324 2.645 -23.613 1.00 96.88 80 GLU A O 1
ATOM 664 N N . LEU A 1 81 ? 13.457 3.658 -21.802 1.00 96.81 81 LEU A N 1
ATOM 665 C CA . LEU A 1 81 ? 14.746 3.912 -21.158 1.00 96.81 81 LEU A CA 1
ATOM 666 C C . LEU A 1 81 ? 15.500 2.611 -20.846 1.00 96.81 81 LEU A C 1
ATOM 668 O O . LEU A 1 81 ? 16.720 2.526 -21.032 1.00 96.81 81 LEU A O 1
ATOM 672 N N . LEU A 1 82 ? 14.791 1.582 -20.377 1.00 96.00 82 LEU A N 1
ATOM 673 C CA . LEU A 1 82 ? 15.369 0.270 -20.106 1.00 96.00 82 LEU A CA 1
ATOM 674 C C . LEU A 1 82 ? 15.937 -0.366 -21.377 1.00 96.00 82 LEU A C 1
ATOM 676 O O . LEU A 1 82 ? 17.056 -0.883 -21.343 1.00 96.00 82 LEU A O 1
ATOM 680 N N . GLU A 1 83 ? 15.210 -0.312 -22.492 1.00 96.19 83 GLU A N 1
ATOM 681 C CA . GLU A 1 83 ? 15.687 -0.843 -23.772 1.00 96.19 83 GLU A CA 1
ATOM 682 C C . GLU A 1 83 ? 16.915 -0.085 -24.285 1.00 96.19 83 GLU A C 1
ATOM 684 O O . GLU A 1 83 ? 17.897 -0.713 -24.688 1.00 96.19 83 GLU A O 1
ATOM 689 N N . GLN A 1 84 ? 16.944 1.244 -24.159 1.00 95.44 84 GLN A N 1
ATOM 690 C CA . GLN A 1 84 ? 18.135 2.037 -24.487 1.00 95.44 84 GLN A CA 1
ATOM 691 C C . GLN A 1 84 ? 19.346 1.623 -23.640 1.00 95.44 84 GLN A C 1
ATOM 693 O O . GLN A 1 84 ? 20.434 1.379 -24.172 1.00 95.44 84 GLN A O 1
ATOM 698 N N . LYS A 1 85 ? 19.165 1.474 -22.321 1.00 95.19 85 LYS A N 1
ATOM 699 C CA . LYS A 1 85 ? 20.228 1.023 -21.406 1.00 95.19 85 LYS A CA 1
ATOM 700 C C . LYS A 1 85 ? 20.687 -0.402 -21.719 1.00 95.19 85 LYS A C 1
ATOM 702 O O . LYS A 1 85 ? 21.881 -0.691 -21.631 1.00 95.19 85 LYS A O 1
ATOM 707 N N . ARG A 1 86 ? 19.771 -1.298 -22.098 1.00 94.50 86 ARG A N 1
ATOM 708 C CA . ARG A 1 86 ? 20.094 -2.666 -22.536 1.00 94.50 86 ARG A CA 1
ATOM 709 C C . ARG A 1 86 ? 20.907 -2.659 -23.827 1.00 94.50 86 ARG A C 1
ATOM 711 O O . ARG A 1 86 ? 21.923 -3.348 -23.885 1.00 94.50 86 ARG A O 1
ATOM 718 N N . ALA A 1 87 ? 20.510 -1.869 -24.822 1.00 92.75 87 ALA A N 1
ATOM 719 C CA . ALA A 1 87 ? 21.237 -1.730 -26.081 1.00 92.75 87 ALA A CA 1
ATOM 720 C C . ALA A 1 87 ? 22.648 -1.164 -25.862 1.00 92.75 87 ALA A C 1
ATOM 722 O O . ALA A 1 87 ? 23.622 -1.724 -26.365 1.00 92.75 87 ALA A O 1
ATOM 723 N N . ALA A 1 88 ? 22.776 -0.116 -25.042 1.00 91.19 88 ALA A N 1
ATOM 724 C CA . ALA A 1 88 ? 24.072 0.441 -24.664 1.00 91.19 88 ALA A CA 1
ATOM 725 C C . ALA A 1 88 ? 24.948 -0.609 -23.968 1.00 91.19 88 ALA A C 1
ATOM 727 O O . ALA A 1 88 ? 26.102 -0.795 -24.346 1.00 91.19 88 ALA A O 1
ATOM 728 N N . ARG A 1 89 ? 24.393 -1.352 -23.002 1.00 91.12 89 ARG A N 1
ATOM 729 C CA . ARG A 1 89 ? 25.114 -2.427 -22.308 1.00 91.12 89 ARG A CA 1
ATOM 730 C C . ARG A 1 89 ? 25.630 -3.493 -23.275 1.00 91.12 89 ARG A C 1
ATOM 732 O O . ARG A 1 89 ? 26.793 -3.860 -23.165 1.00 91.12 89 ARG A O 1
ATOM 739 N N . ARG A 1 90 ? 24.798 -3.958 -24.217 1.00 90.19 90 ARG A N 1
ATOM 740 C CA . ARG A 1 90 ? 25.210 -4.929 -25.250 1.00 90.19 90 ARG A CA 1
ATOM 741 C C . ARG A 1 90 ? 26.378 -4.392 -26.074 1.00 90.19 90 ARG A C 1
ATOM 743 O O . ARG A 1 90 ? 27.408 -5.048 -26.180 1.00 90.19 90 ARG A O 1
ATOM 750 N N . LYS A 1 91 ? 26.267 -3.144 -26.532 1.00 87.75 91 LYS A N 1
ATOM 751 C CA . LYS A 1 91 ? 27.331 -2.468 -27.279 1.00 87.75 91 LYS A CA 1
ATOM 752 C C . LYS A 1 91 ? 28.640 -2.378 -26.487 1.00 87.75 91 LYS A C 1
ATOM 754 O O . LYS A 1 91 ? 29.703 -2.583 -27.056 1.00 87.75 91 LYS A O 1
ATOM 759 N N . TYR A 1 92 ? 28.578 -2.094 -25.184 1.00 88.38 92 TYR A N 1
ATOM 760 C CA . TYR A 1 92 ? 29.768 -2.079 -24.327 1.00 88.38 92 TYR A CA 1
ATOM 761 C C . TYR A 1 92 ? 30.358 -3.478 -24.101 1.00 88.38 92 TYR A C 1
ATOM 763 O O . TYR A 1 92 ? 31.578 -3.608 -24.085 1.00 88.38 92 TYR A O 1
ATOM 771 N N . SER A 1 93 ? 29.532 -4.523 -23.969 1.00 83.81 93 SER A N 1
ATOM 772 C CA . SER A 1 93 ? 30.017 -5.910 -23.844 1.00 83.81 93 SER A CA 1
ATOM 773 C C . SER A 1 93 ? 30.633 -6.473 -25.130 1.00 83.81 93 SER A C 1
ATOM 775 O O . SER A 1 93 ? 31.395 -7.432 -25.088 1.00 83.81 93 SER A O 1
ATOM 777 N N . GLU A 1 94 ? 30.313 -5.881 -26.278 1.00 85.25 94 GLU A N 1
ATOM 778 C CA . GLU A 1 94 ? 30.900 -6.225 -27.577 1.00 85.25 94 GLU A CA 1
ATOM 779 C C . GLU A 1 94 ? 32.255 -5.535 -27.818 1.00 85.25 94 GLU A C 1
ATOM 781 O O . GLU A 1 94 ? 32.917 -5.805 -28.820 1.00 85.25 94 GLU A O 1
ATOM 786 N N . LEU A 1 95 ? 32.696 -4.643 -26.919 1.00 84.38 95 LEU A N 1
ATOM 787 C CA . LEU A 1 95 ? 33.982 -3.967 -27.067 1.00 84.38 95 LEU A CA 1
ATOM 788 C C . LEU A 1 95 ? 35.147 -4.930 -26.791 1.00 84.38 95 LEU A C 1
ATOM 790 O O . LEU A 1 95 ? 35.157 -5.569 -25.740 1.00 84.38 95 LEU A O 1
ATOM 794 N N . PRO A 1 96 ? 36.193 -4.951 -27.640 1.00 72.81 96 PRO A N 1
ATOM 795 C CA . PRO A 1 96 ? 37.329 -5.865 -27.494 1.00 72.81 96 PRO A CA 1
ATOM 796 C C . PRO A 1 96 ? 38.033 -5.796 -26.130 1.00 72.81 96 PRO A C 1
ATOM 798 O O . PRO A 1 96 ? 38.469 -6.815 -25.614 1.00 72.81 96 PRO A O 1
ATOM 801 N N . ILE A 1 97 ? 38.090 -4.608 -25.514 1.00 76.25 97 ILE A N 1
ATOM 802 C CA . ILE A 1 97 ? 38.712 -4.368 -24.194 1.00 76.25 97 ILE A CA 1
ATOM 803 C C . ILE A 1 97 ? 37.940 -5.071 -23.062 1.00 76.25 97 ILE A C 1
ATOM 805 O O . ILE A 1 97 ? 38.506 -5.388 -22.022 1.00 76.25 97 ILE A O 1
ATOM 809 N N . MET A 1 98 ? 36.642 -5.308 -23.262 1.00 64.25 98 MET A N 1
ATOM 810 C CA . MET A 1 98 ? 35.777 -6.028 -22.325 1.00 64.25 98 MET A CA 1
ATOM 811 C C . MET A 1 98 ? 35.676 -7.528 -22.653 1.00 64.25 98 MET A C 1
ATOM 813 O O . MET A 1 98 ? 35.069 -8.262 -21.880 1.00 64.25 98 MET A O 1
ATOM 817 N N . GLN A 1 99 ? 36.239 -7.978 -23.784 1.00 62.72 99 GLN A N 1
ATOM 818 C CA . GLN A 1 99 ? 36.236 -9.380 -24.235 1.00 62.72 99 GLN A CA 1
ATOM 819 C C . GLN A 1 99 ? 37.583 -10.091 -24.057 1.00 62.72 99 GLN A C 1
ATOM 821 O O . GLN A 1 99 ? 37.682 -11.281 -24.340 1.00 62.72 99 GLN A O 1
ATOM 826 N N . SER A 1 100 ? 38.617 -9.380 -23.611 1.00 56.84 100 SER A N 1
ATOM 827 C CA . SER A 1 100 ? 39.922 -9.960 -23.304 1.00 56.84 100 SER A CA 1
ATOM 828 C C . SER A 1 100 ? 39.906 -10.700 -21.959 1.00 56.84 100 SER A C 1
ATOM 830 O O . SER A 1 100 ? 40.151 -10.090 -20.917 1.00 56.84 100 SER A O 1
ATOM 832 N N . GLU A 1 101 ? 39.629 -12.007 -22.021 1.00 53.53 101 GLU A N 1
ATOM 833 C CA . GLU A 1 101 ? 40.310 -13.051 -21.232 1.00 53.53 101 GLU A CA 1
ATOM 834 C C . GLU A 1 101 ? 41.368 -13.737 -22.109 1.00 53.53 101 GLU A C 1
ATOM 836 O O . GLU A 1 101 ? 41.067 -14.007 -23.297 1.00 53.53 101 GLU A O 1
#